Protein AF-A0AAP9KDU8-F1 (afdb_monomer_lite)

Structure (mmCIF, N/CA/C/O backbone):
data_AF-A0AAP9KDU8-F1
#
_entry.id   AF-A0AAP9KDU8-F1
#
loop_
_atom_site.group_PDB
_atom_site.id
_atom_site.type_symbol
_atom_site.label_atom_id
_atom_site.label_alt_id
_atom_site.label_comp_id
_atom_site.label_asym_id
_atom_site.label_entity_id
_atom_site.label_seq_id
_atom_site.pdbx_PDB_ins_code
_atom_site.Cartn_x
_atom_site.Cartn_y
_atom_site.Cartn_z
_atom_site.occupancy
_atom_site.B_iso_or_equiv
_atom_site.auth_seq_id
_atom_site.auth_comp_id
_atom_site.auth_asym_id
_atom_site.auth_at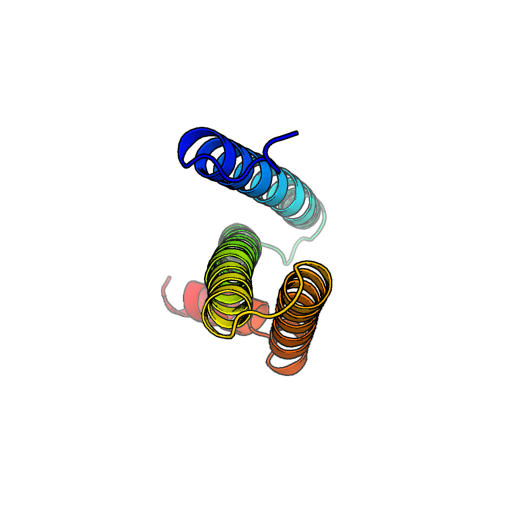om_id
_atom_site.pdbx_PDB_model_num
ATOM 1 N N . MET A 1 1 ? 21.045 12.229 -16.021 1.00 44.44 1 MET A N 1
ATOM 2 C CA . MET A 1 1 ? 20.061 12.162 -14.921 1.00 44.44 1 MET A CA 1
ATOM 3 C C . MET A 1 1 ? 20.034 10.734 -14.396 1.00 44.44 1 MET A C 1
ATOM 5 O O . MET A 1 1 ? 19.556 9.852 -15.092 1.00 44.44 1 MET A O 1
ATOM 9 N N . GLN A 1 2 ? 20.630 10.481 -13.229 1.00 56.84 2 GLN A N 1
ATOM 10 C CA . GLN A 1 2 ? 20.466 9.212 -12.515 1.00 56.84 2 GLN A CA 1
ATOM 11 C C . GLN A 1 2 ? 19.042 9.234 -11.951 1.00 56.84 2 GLN A C 1
ATOM 13 O O . GLN A 1 2 ? 18.694 10.197 -11.277 1.00 56.84 2 GLN A O 1
ATOM 18 N N . ALA A 1 3 ? 18.203 8.257 -12.291 1.00 60.09 3 ALA A N 1
ATOM 19 C CA . ALA A 1 3 ? 16.749 8.284 -12.094 1.00 60.09 3 ALA A CA 1
ATOM 20 C C . ALA A 1 3 ? 16.276 8.192 -10.617 1.00 60.09 3 ALA A C 1
ATOM 22 O O . ALA A 1 3 ? 15.308 7.512 -10.313 1.00 60.09 3 ALA A O 1
ATOM 23 N N . GLY A 1 4 ? 16.962 8.856 -9.678 1.00 59.78 4 GLY A N 1
ATOM 24 C CA . GLY A 1 4 ? 16.558 8.928 -8.270 1.00 59.78 4 GLY A CA 1
ATOM 25 C C . GLY A 1 4 ? 16.600 7.583 -7.537 1.00 59.78 4 GLY A C 1
ATOM 26 O O . GLY A 1 4 ? 15.906 7.407 -6.543 1.00 59.78 4 GLY A O 1
ATOM 27 N N . PHE A 1 5 ? 17.392 6.626 -8.033 1.00 66.12 5 PHE A N 1
ATOM 28 C CA . PHE A 1 5 ? 17.485 5.267 -7.487 1.00 66.12 5 PHE A CA 1
ATOM 29 C C . PHE A 1 5 ? 18.699 5.039 -6.577 1.00 66.12 5 PHE A C 1
ATOM 31 O O . PHE A 1 5 ? 19.016 3.893 -6.252 1.00 66.12 5 PHE A O 1
ATOM 38 N N . SER A 1 6 ? 19.401 6.095 -6.148 1.00 80.50 6 SER A N 1
ATOM 39 C CA . SER A 1 6 ? 20.451 5.912 -5.139 1.00 80.50 6 SER A CA 1
ATOM 40 C C . SER A 1 6 ? 19.819 5.413 -3.829 1.00 80.50 6 SER A C 1
ATOM 42 O O . SER A 1 6 ? 18.706 5.832 -3.502 1.00 80.50 6 SER A O 1
ATOM 44 N N . PRO A 1 7 ? 20.495 4.561 -3.037 1.00 80.81 7 PRO A N 1
ATOM 45 C CA . PRO A 1 7 ? 19.943 4.081 -1.767 1.00 80.81 7 PRO A CA 1
ATOM 46 C C . PRO A 1 7 ? 19.464 5.218 -0.847 1.00 80.81 7 PRO A C 1
ATOM 48 O O . PRO A 1 7 ? 18.420 5.115 -0.211 1.00 80.81 7 PRO A O 1
ATOM 51 N N . GLN A 1 8 ? 20.187 6.34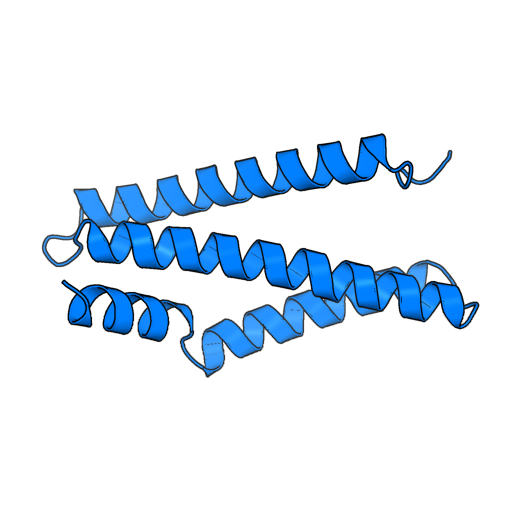2 -0.847 1.00 83.88 8 GLN A N 1
ATOM 52 C CA . GLN A 1 8 ? 19.843 7.540 -0.080 1.00 83.88 8 GLN A CA 1
ATOM 53 C C . GLN A 1 8 ? 18.555 8.213 -0.574 1.00 83.88 8 GLN A C 1
ATOM 55 O O . GLN A 1 8 ? 17.686 8.527 0.237 1.00 83.88 8 GLN A O 1
ATOM 60 N N . SER A 1 9 ? 18.403 8.412 -1.889 1.00 83.44 9 SER A N 1
ATOM 61 C CA . SER A 1 9 ? 17.198 9.039 -2.458 1.00 83.44 9 SER A CA 1
ATOM 62 C C . SER A 1 9 ? 15.964 8.156 -2.292 1.00 83.44 9 SER A C 1
ATOM 64 O O . SER A 1 9 ? 14.902 8.654 -1.933 1.00 83.44 9 SER A O 1
ATOM 66 N N . ARG A 1 10 ? 16.110 6.836 -2.432 1.00 82.25 10 ARG A N 1
ATOM 67 C CA . ARG A 1 10 ? 15.024 5.873 -2.199 1.00 82.25 10 ARG A CA 1
ATOM 68 C C . ARG A 1 10 ? 14.550 5.879 -0.749 1.00 82.25 10 ARG A C 1
ATOM 70 O O . ARG A 1 10 ? 13.351 5.974 -0.505 1.00 82.25 10 ARG A O 1
ATOM 77 N N . ALA A 1 11 ? 15.476 5.859 0.210 1.00 84.69 11 ALA A N 1
ATOM 78 C CA . ALA A 1 11 ? 15.136 5.937 1.629 1.00 84.69 11 ALA A CA 1
ATOM 79 C C . ALA A 1 11 ? 14.484 7.281 2.001 1.00 84.69 11 ALA A C 1
ATOM 81 O O . ALA A 1 11 ? 13.524 7.303 2.770 1.00 84.69 11 ALA A O 1
ATOM 82 N N . ALA A 1 12 ? 14.977 8.397 1.454 1.00 87.12 12 ALA A N 1
ATOM 83 C CA . ALA A 1 12 ? 14.382 9.715 1.671 1.00 87.12 12 ALA A CA 1
ATOM 84 C C . ALA A 1 12 ? 12.960 9.803 1.091 1.00 87.12 12 ALA A C 1
ATOM 86 O O . ALA A 1 12 ? 12.046 10.246 1.785 1.00 87.12 12 ALA A O 1
ATOM 87 N N . ASN A 1 13 ? 12.758 9.311 -0.135 1.00 86.75 13 ASN A N 1
ATOM 88 C CA . ASN A 1 13 ? 11.453 9.295 -0.796 1.00 86.75 13 ASN A CA 1
ATOM 89 C C . ASN A 1 13 ? 10.455 8.385 -0.069 1.00 86.75 13 ASN A C 1
ATOM 91 O O . ASN A 1 13 ? 9.316 8.791 0.138 1.00 86.75 13 ASN A O 1
ATOM 95 N N . PHE A 1 14 ? 10.881 7.198 0.381 1.00 87.81 14 PHE A N 1
ATOM 96 C CA . PHE A 1 14 ? 10.041 6.298 1.177 1.00 87.81 14 PHE A CA 1
ATOM 97 C C . PHE A 1 14 ? 9.593 6.955 2.488 1.00 87.81 14 PHE A C 1
ATOM 99 O O . PHE A 1 14 ? 8.407 6.948 2.809 1.00 87.81 14 PHE A O 1
ATOM 106 N N . LYS A 1 15 ? 10.520 7.588 3.221 1.00 88.69 15 LYS A N 1
ATOM 107 C CA . LYS A 1 15 ? 10.193 8.317 4.457 1.00 88.69 15 LYS A CA 1
ATOM 108 C C . LYS A 1 15 ? 9.238 9.481 4.201 1.00 88.69 15 LYS A C 1
ATOM 110 O O . LYS A 1 15 ? 8.280 9.645 4.948 1.00 88.69 15 LYS A O 1
ATOM 115 N N . GLY A 1 16 ? 9.486 10.269 3.154 1.00 90.38 16 GLY A N 1
ATOM 116 C CA . GLY A 1 16 ? 8.627 11.393 2.780 1.00 90.38 16 GLY A CA 1
ATOM 117 C C . GLY A 1 16 ? 7.214 10.947 2.404 1.00 90.38 16 GLY A C 1
ATOM 118 O O . GLY A 1 16 ? 6.241 11.502 2.908 1.00 90.38 16 GLY A O 1
ATOM 119 N N . ALA A 1 17 ? 7.094 9.905 1.580 1.00 89.81 17 ALA A N 1
ATOM 120 C CA . ALA A 1 17 ? 5.805 9.341 1.184 1.00 89.81 17 ALA A CA 1
ATOM 121 C C . ALA A 1 17 ? 5.063 8.694 2.365 1.00 89.81 17 ALA A C 1
ATOM 123 O O . ALA A 1 17 ? 3.852 8.865 2.498 1.00 89.81 17 ALA A O 1
ATOM 124 N N . GLY A 1 18 ? 5.786 8.016 3.261 1.00 92.00 18 GLY A N 1
ATOM 125 C CA . GLY A 1 18 ? 5.217 7.462 4.487 1.00 92.00 18 GLY A CA 1
ATOM 126 C C . GLY A 1 18 ? 4.679 8.551 5.414 1.00 92.00 18 GLY A C 1
ATOM 127 O O . GLY A 1 18 ? 3.541 8.462 5.863 1.00 92.00 18 GLY A O 1
ATOM 128 N N . ALA A 1 19 ? 5.446 9.623 5.633 1.00 93.69 19 ALA A N 1
ATOM 129 C CA . ALA A 1 19 ? 4.999 10.767 6.428 1.00 93.69 19 ALA A CA 1
ATOM 130 C C . ALA A 1 19 ? 3.768 11.450 5.814 1.00 93.69 19 ALA A C 1
ATOM 132 O O . ALA A 1 19 ? 2.829 11.775 6.535 1.00 93.69 19 ALA A O 1
ATOM 133 N N . LEU A 1 20 ? 3.738 11.628 4.488 1.00 93.88 20 LEU A N 1
ATOM 134 C CA . LEU A 1 20 ? 2.573 12.183 3.798 1.00 93.88 20 LEU A CA 1
ATOM 135 C C . LEU A 1 20 ? 1.341 11.285 3.961 1.00 93.88 20 LEU A C 1
ATOM 137 O O . LEU A 1 20 ? 0.268 11.785 4.285 1.00 93.88 20 LEU A O 1
ATOM 141 N N . THR A 1 21 ? 1.502 9.973 3.780 1.00 93.62 21 THR A N 1
ATOM 142 C CA . THR A 1 21 ? 0.408 9.005 3.945 1.00 93.62 21 THR A CA 1
ATOM 143 C C . THR A 1 21 ? -0.134 9.037 5.369 1.00 93.62 21 THR A C 1
ATOM 145 O O . THR A 1 21 ? -1.346 9.119 5.554 1.00 93.62 21 THR A O 1
ATOM 148 N N . PHE A 1 22 ? 0.754 9.058 6.368 1.00 94.38 22 PHE A N 1
ATOM 149 C CA . PHE A 1 22 ? 0.367 9.195 7.768 1.00 94.38 22 PHE A CA 1
ATOM 150 C C . PHE A 1 22 ? -0.439 10.471 7.999 1.00 94.38 22 PHE A C 1
ATOM 152 O O . PHE A 1 22 ? -1.532 10.407 8.546 1.00 94.38 22 PHE A O 1
ATOM 159 N N . VAL A 1 23 ? 0.075 11.627 7.567 1.00 94.25 23 VAL A N 1
ATOM 160 C CA . VAL A 1 23 ? -0.579 12.924 7.792 1.00 94.25 23 VAL A CA 1
ATOM 161 C C . VAL A 1 23 ? -1.952 12.971 7.129 1.00 94.25 23 VAL A C 1
ATOM 163 O O . VAL A 1 23 ? -2.912 13.414 7.758 1.00 94.25 23 VAL A O 1
ATOM 166 N N . VAL A 1 24 ? -2.067 12.508 5.883 1.00 94.19 24 VAL A N 1
ATOM 167 C CA . VAL A 1 24 ? -3.348 12.486 5.165 1.00 94.19 24 VAL A CA 1
ATOM 168 C C . VAL A 1 24 ? -4.335 11.551 5.860 1.00 94.19 24 VAL A C 1
ATOM 170 O O . VAL A 1 24 ? -5.443 11.981 6.175 1.00 94.19 24 VAL A O 1
ATOM 173 N N . SER A 1 25 ? -3.928 10.317 6.163 1.00 93.50 25 SER A N 1
ATOM 174 C CA . SER A 1 25 ? -4.798 9.339 6.824 1.00 93.50 25 SER A CA 1
ATOM 175 C C . SER A 1 25 ? -5.228 9.815 8.216 1.00 93.50 25 SER A C 1
ATOM 177 O O . SER A 1 25 ? -6.419 9.864 8.519 1.00 93.50 25 SER A O 1
ATOM 179 N N . ALA A 1 26 ? -4.285 10.305 9.026 1.00 92.69 26 ALA A N 1
ATOM 180 C CA . ALA A 1 26 ? -4.562 10.877 10.339 1.00 92.69 26 ALA A CA 1
ATOM 181 C C . ALA A 1 26 ? -5.518 12.073 10.261 1.00 92.69 26 ALA A C 1
ATOM 183 O O . ALA A 1 26 ? -6.378 12.213 11.125 1.00 92.69 26 ALA A O 1
ATOM 184 N N . SER A 1 27 ? -5.408 12.928 9.240 1.00 93.31 27 SER A N 1
ATOM 185 C CA . SER A 1 27 ? -6.311 14.078 9.073 1.00 93.31 27 SER A CA 1
ATOM 186 C C . SER A 1 27 ? -7.749 13.633 8.790 1.00 93.31 27 SER A C 1
ATOM 188 O O . SER A 1 27 ? -8.692 14.181 9.366 1.00 93.31 27 SER A O 1
ATOM 190 N N . ILE A 1 28 ? -7.920 12.613 7.945 1.00 90.88 28 ILE A N 1
ATOM 191 C CA . ILE A 1 28 ? -9.230 12.027 7.629 1.00 90.88 28 ILE A CA 1
ATOM 192 C C . ILE A 1 28 ? -9.815 11.350 8.874 1.00 90.88 28 ILE A C 1
ATOM 194 O O . ILE A 1 28 ? -10.916 11.693 9.297 1.00 90.88 28 ILE A O 1
ATOM 198 N N . ALA A 1 29 ? -9.056 10.462 9.516 1.00 91.25 29 ALA A N 1
ATOM 199 C CA . ALA A 1 29 ? -9.517 9.731 10.694 1.00 91.25 29 ALA A CA 1
ATOM 200 C C . ALA A 1 29 ? -9.811 10.659 11.885 1.00 91.25 29 ALA A C 1
ATOM 202 O O . ALA A 1 29 ? -10.740 10.418 12.646 1.00 91.25 29 ALA A O 1
ATOM 203 N N . THR A 1 30 ? -9.055 11.751 12.051 1.00 90.50 30 THR A N 1
ATOM 204 C CA . THR A 1 30 ? -9.317 12.744 13.111 1.00 90.50 30 THR A CA 1
ATOM 205 C C . THR A 1 30 ? -10.597 13.529 12.844 1.00 90.50 30 THR A C 1
ATOM 207 O O . THR A 1 30 ? -11.317 13.857 13.780 1.00 90.50 30 THR A O 1
ATOM 210 N N . THR A 1 31 ? -10.896 13.819 11.575 1.00 91.50 31 THR A N 1
ATOM 211 C CA . THR A 1 31 ? -12.175 14.435 11.193 1.00 91.50 31 THR A CA 1
ATOM 212 C C . THR A 1 31 ? -13.325 13.526 11.619 1.00 91.50 31 THR A C 1
ATOM 214 O O . THR A 1 31 ? -14.235 13.969 12.313 1.00 91.50 31 THR A O 1
ATOM 217 N N . ASP A 1 32 ? -13.237 12.239 11.295 1.00 90.06 32 ASP A N 1
ATOM 218 C CA . ASP A 1 32 ? -14.249 11.261 11.690 1.00 90.06 32 ASP A CA 1
ATOM 219 C C . ASP A 1 32 ? -14.365 11.128 13.214 1.00 90.06 32 ASP A C 1
ATOM 221 O O . ASP A 1 32 ? -15.469 11.205 13.738 1.00 90.06 32 ASP A O 1
ATOM 225 N N . LEU A 1 33 ? -13.243 11.064 13.933 1.00 88.50 33 LEU A N 1
ATOM 226 C CA . LEU A 1 33 ? -13.208 11.002 15.399 1.00 88.50 33 LEU A CA 1
ATOM 227 C C . LEU A 1 33 ? -13.855 12.212 16.093 1.00 88.50 33 LEU A C 1
ATOM 229 O O . LEU A 1 33 ? -14.380 12.078 17.193 1.00 88.50 33 LEU A O 1
ATOM 233 N N . ILE A 1 34 ? -13.782 13.402 15.492 1.00 88.81 34 ILE A N 1
ATOM 234 C CA . ILE A 1 34 ? -14.355 14.628 16.071 1.00 88.81 34 ILE A CA 1
ATOM 235 C C . ILE A 1 34 ? -15.847 14.753 15.752 1.00 88.81 34 ILE A C 1
ATOM 237 O O . ILE A 1 34 ? -16.599 15.297 16.561 1.00 88.81 34 ILE A O 1
ATOM 241 N N . PHE A 1 35 ? -16.266 14.320 14.562 1.00 91.25 35 PHE A N 1
ATOM 242 C CA . PHE A 1 35 ? -17.604 14.612 14.041 1.00 91.25 35 PHE A CA 1
ATOM 243 C C . PHE A 1 35 ? -18.578 13.433 14.088 1.00 91.25 35 PHE A C 1
ATOM 245 O O . PHE A 1 35 ? -19.773 13.652 13.881 1.00 91.25 35 PHE A O 1
ATOM 252 N N . LYS A 1 36 ? -18.106 12.208 14.332 1.00 89.31 36 LYS A N 1
ATOM 253 C CA . LYS A 1 36 ? -18.942 11.008 14.398 1.00 89.31 36 LYS A CA 1
ATOM 254 C C . LYS A 1 36 ? -18.960 10.462 15.821 1.00 89.31 36 LYS A C 1
ATOM 256 O O . LYS A 1 36 ? -17.928 10.066 16.351 1.00 89.31 36 LYS A O 1
ATOM 261 N N . ASP A 1 37 ? -20.147 10.421 16.417 1.00 83.31 37 ASP A N 1
ATOM 262 C CA . ASP A 1 37 ? -20.340 9.947 17.794 1.00 83.31 37 ASP A CA 1
ATOM 263 C C . ASP A 1 37 ? -20.030 8.447 17.963 1.00 83.31 37 ASP A C 1
ATOM 265 O O . ASP A 1 37 ? -19.712 7.998 19.063 1.00 83.31 37 ASP A O 1
ATOM 269 N N . ASP A 1 38 ? -20.118 7.673 16.880 1.00 86.62 38 ASP A N 1
ATOM 270 C CA . ASP A 1 38 ? -19.854 6.233 16.821 1.00 86.62 38 ASP A CA 1
ATOM 271 C C . ASP A 1 38 ? -18.409 5.886 16.431 1.00 86.62 38 ASP A C 1
ATOM 273 O O . ASP A 1 38 ? -18.084 4.710 16.305 1.00 86.62 38 ASP A O 1
ATOM 277 N N . TYR A 1 39 ? -17.540 6.885 16.252 1.00 88.12 39 TYR A N 1
ATOM 278 C CA . TYR A 1 39 ? -16.132 6.677 15.925 1.00 88.12 39 TYR A CA 1
ATOM 279 C C . TYR A 1 39 ? -15.260 6.890 17.162 1.00 88.12 39 TYR A C 1
ATOM 281 O O . TYR A 1 39 ? -15.343 7.910 17.854 1.00 88.12 39 TYR A O 1
ATOM 289 N N . HIS A 1 40 ? -14.393 5.930 17.459 1.00 89.94 40 HIS A N 1
ATOM 290 C CA . HIS A 1 40 ? -13.564 5.936 18.655 1.00 89.94 40 HIS A CA 1
ATOM 291 C C . HIS A 1 40 ? -12.070 5.929 18.323 1.00 89.94 40 HIS A C 1
ATOM 293 O O . HIS A 1 40 ? -11.628 5.817 17.180 1.00 89.94 40 HIS A O 1
ATOM 299 N N . LEU A 1 41 ? -11.239 6.070 19.360 1.00 89.06 41 LEU A N 1
ATOM 300 C CA . LEU A 1 41 ? -9.782 6.045 19.194 1.00 89.06 41 LEU A CA 1
ATOM 301 C C . LEU A 1 41 ? -9.288 4.723 18.590 1.00 89.06 41 LEU A C 1
ATOM 303 O O . LEU A 1 41 ? -8.289 4.722 17.874 1.00 89.06 41 LEU A O 1
ATOM 307 N N . VAL A 1 42 ? -9.978 3.611 18.853 1.00 89.50 42 VAL A N 1
ATOM 308 C CA . VAL A 1 42 ? -9.640 2.299 18.283 1.00 89.50 42 VAL A CA 1
ATOM 309 C C . VAL A 1 42 ? -9.847 2.299 16.769 1.00 89.50 42 VAL A C 1
ATOM 311 O O . VAL A 1 42 ? -8.951 1.863 16.044 1.00 89.50 42 VAL A O 1
ATOM 314 N N . ASP A 1 43 ? -10.942 2.887 16.281 1.00 91.06 43 ASP A N 1
ATOM 315 C CA . ASP A 1 43 ? -11.182 3.089 14.849 1.00 91.06 43 ASP A CA 1
ATOM 316 C C . ASP A 1 43 ? -10.113 3.968 14.217 1.00 91.06 43 ASP A C 1
ATOM 318 O O . ASP A 1 43 ? -9.625 3.668 13.125 1.00 91.06 43 ASP A O 1
ATOM 322 N N . TRP A 1 44 ? -9.708 5.033 14.914 1.00 93.00 44 TRP A N 1
ATOM 323 C CA . TRP A 1 44 ? -8.645 5.912 14.441 1.00 93.00 44 TRP A CA 1
ATOM 324 C C . TRP A 1 44 ? -7.345 5.128 14.237 1.00 93.00 44 TRP A C 1
ATOM 326 O O . TRP A 1 44 ? -6.767 5.150 13.149 1.00 93.00 44 TRP A O 1
ATOM 336 N N . PHE A 1 45 ? -6.903 4.381 15.256 1.00 90.50 45 PHE A N 1
ATOM 337 C CA . PHE A 1 45 ? -5.676 3.586 15.170 1.00 90.50 45 PHE A CA 1
ATOM 338 C C . PHE A 1 45 ? -5.783 2.477 14.124 1.00 90.50 45 PHE A C 1
ATOM 340 O O . PHE A 1 45 ? -4.812 2.230 13.405 1.00 90.50 45 PHE A O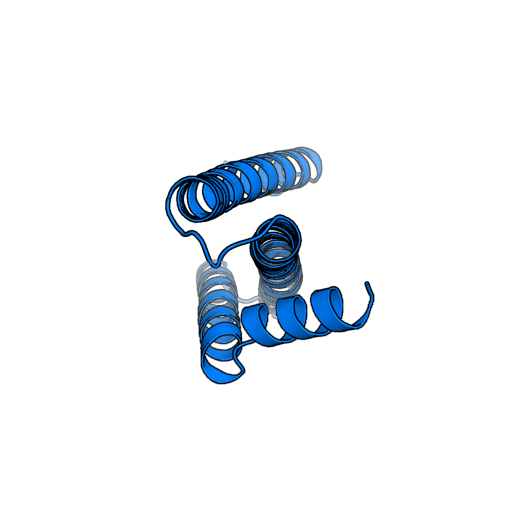 1
ATOM 347 N N . GLY A 1 46 ? -6.945 1.837 14.006 1.00 91.75 46 GLY A N 1
ATOM 348 C CA . GLY A 1 46 ? -7.181 0.792 13.019 1.00 91.75 46 GLY A CA 1
ATOM 349 C C . GLY A 1 46 ? -7.147 1.317 11.587 1.00 91.75 46 GLY A C 1
ATOM 350 O O . GLY A 1 46 ? -6.464 0.734 10.747 1.00 91.75 46 GLY A O 1
ATOM 351 N N . ASN A 1 47 ? -7.795 2.447 11.307 1.00 93.69 47 ASN A N 1
ATOM 352 C CA . ASN A 1 47 ? -7.824 3.031 9.966 1.00 93.69 47 ASN A CA 1
ATOM 353 C C . ASN A 1 47 ? -6.471 3.639 9.573 1.00 93.69 47 ASN A C 1
ATOM 355 O O . ASN A 1 47 ? -5.942 3.306 8.512 1.00 93.69 47 ASN A O 1
ATOM 359 N N . VAL A 1 48 ? -5.852 4.436 10.453 1.00 94.38 48 VAL A N 1
ATOM 360 C CA . VAL A 1 48 ? -4.524 5.022 10.192 1.00 94.38 48 VAL A CA 1
ATOM 361 C C . VAL A 1 48 ? -3.452 3.939 10.082 1.00 94.38 48 VAL A C 1
ATOM 363 O O . VAL A 1 48 ? -2.599 3.979 9.192 1.00 94.38 48 VAL A O 1
ATOM 366 N N . GLY A 1 49 ? -3.504 2.935 10.959 1.00 92.38 49 GLY A N 1
ATOM 367 C CA . GLY A 1 49 ? -2.609 1.784 10.912 1.00 92.38 49 GLY A CA 1
ATOM 368 C C . GLY A 1 49 ? -2.795 0.948 9.645 1.00 92.38 49 GLY A C 1
ATOM 369 O O . GLY A 1 49 ? -1.804 0.574 9.016 1.00 92.38 49 GLY A O 1
ATOM 370 N N . SER A 1 50 ? -4.042 0.701 9.236 1.00 95.19 50 SER A N 1
ATOM 371 C CA . SER A 1 50 ? -4.380 -0.016 8.001 1.00 95.19 50 SER A CA 1
ATOM 372 C C . SER A 1 50 ? -3.840 0.700 6.765 1.00 95.19 50 SER A C 1
ATOM 374 O O . SER A 1 50 ? -3.157 0.078 5.949 1.00 95.19 50 SER A O 1
ATOM 376 N N . ASP A 1 51 ? -4.048 2.013 6.654 1.00 94.88 51 ASP A N 1
ATOM 377 C CA . ASP A 1 51 ? -3.530 2.806 5.535 1.00 94.88 51 ASP A CA 1
ATOM 378 C C . ASP A 1 51 ? -2.002 2.796 5.492 1.00 94.88 51 ASP A C 1
ATOM 380 O O . ASP A 1 51 ? -1.393 2.681 4.422 1.00 94.88 51 ASP A O 1
ATOM 384 N N . MET A 1 52 ? -1.362 2.850 6.662 1.00 95.19 52 MET A N 1
ATOM 385 C CA . MET A 1 52 ? 0.091 2.785 6.735 1.00 95.19 52 MET A CA 1
ATOM 386 C C . MET A 1 52 ? 0.644 1.414 6.373 1.00 95.19 52 MET A C 1
ATOM 388 O O . MET A 1 52 ? 1.658 1.318 5.674 1.00 95.19 52 MET A O 1
ATOM 392 N N . PHE A 1 53 ? -0.044 0.353 6.780 1.00 94.69 53 PHE A N 1
ATOM 393 C CA . PHE A 1 53 ? 0.287 -1.005 6.381 1.00 94.69 53 PHE A CA 1
ATOM 394 C C . PHE A 1 53 ? 0.097 -1.215 4.872 1.00 94.69 53 PHE A C 1
ATOM 396 O O . PHE A 1 53 ? 0.995 -1.748 4.214 1.00 94.69 53 PHE A O 1
ATOM 403 N N . LYS A 1 54 ? -1.002 -0.710 4.300 1.00 95.69 54 LYS A N 1
ATOM 404 C CA . LYS A 1 54 ? -1.256 -0.728 2.854 1.00 95.69 54 LYS A CA 1
ATOM 405 C C . LYS A 1 54 ? -0.137 -0.035 2.080 1.00 95.69 54 LYS A C 1
ATOM 407 O O . LYS A 1 54 ? 0.392 -0.616 1.133 1.00 95.69 54 LYS A O 1
ATOM 412 N N . PHE A 1 55 ? 0.291 1.150 2.517 1.00 94.69 55 PHE A N 1
ATOM 413 C CA . PHE A 1 55 ? 1.410 1.874 1.906 1.00 94.69 55 PHE A CA 1
ATOM 414 C C . PHE A 1 55 ? 2.724 1.080 1.943 1.00 9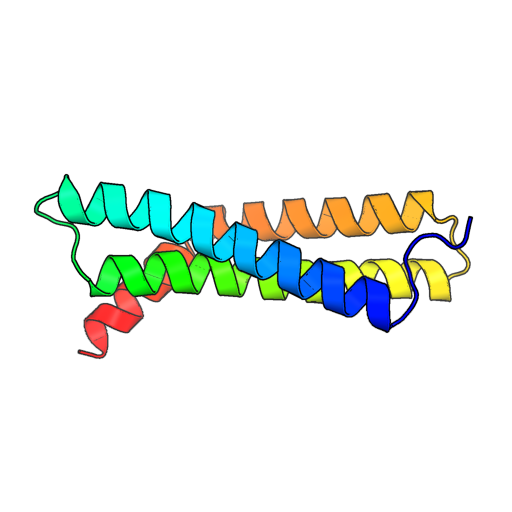4.69 55 PHE A C 1
ATOM 416 O O . PHE A 1 55 ? 3.440 1.006 0.936 1.00 94.69 55 PHE A O 1
ATOM 423 N N . MET A 1 56 ? 3.050 0.467 3.086 1.00 94.19 56 MET A N 1
ATOM 424 C CA . MET A 1 56 ? 4.253 -0.361 3.207 1.00 94.19 56 MET A CA 1
ATOM 425 C C . MET A 1 56 ? 4.204 -1.555 2.252 1.00 94.19 56 MET A C 1
ATOM 427 O O . MET A 1 56 ? 5.190 -1.826 1.564 1.00 94.19 56 MET A O 1
ATOM 431 N N . LEU A 1 57 ? 3.054 -2.229 2.162 1.00 95.25 57 LEU A N 1
ATOM 432 C CA . LEU A 1 57 ? 2.859 -3.354 1.252 1.00 95.25 57 LEU A CA 1
ATOM 433 C C . LEU A 1 57 ? 2.978 -2.920 -0.214 1.00 95.25 57 LEU A C 1
ATOM 435 O O . LEU A 1 57 ? 3.719 -3.538 -0.975 1.00 95.25 57 LEU A O 1
ATOM 439 N N . GLN A 1 58 ? 2.308 -1.835 -0.606 1.00 94.50 58 GLN A N 1
ATOM 440 C CA . GLN A 1 58 ? 2.384 -1.279 -1.962 1.00 94.50 58 GLN A CA 1
ATOM 441 C C . GLN A 1 58 ? 3.818 -0.913 -2.346 1.00 94.50 58 GLN A C 1
ATOM 443 O O . GLN A 1 58 ? 4.253 -1.214 -3.458 1.00 94.50 58 GLN A O 1
ATOM 448 N N . SER A 1 59 ? 4.575 -0.329 -1.416 1.00 91.94 59 SER A N 1
ATOM 449 C CA . SER A 1 59 ? 5.983 0.008 -1.630 1.00 91.94 59 SER A CA 1
ATOM 450 C C . SER A 1 59 ? 6.846 -1.244 -1.798 1.00 91.94 59 SER A C 1
ATOM 452 O O . SER A 1 59 ? 7.614 -1.330 -2.753 1.00 91.94 59 SER A O 1
ATOM 454 N N . ALA A 1 60 ? 6.696 -2.237 -0.917 1.00 92.69 60 ALA A N 1
ATOM 455 C CA . ALA A 1 60 ? 7.487 -3.465 -0.957 1.00 92.69 60 ALA A CA 1
ATOM 456 C C . ALA A 1 60 ? 7.204 -4.306 -2.212 1.00 92.69 60 ALA A C 1
ATOM 458 O O . ALA A 1 60 ? 8.132 -4.726 -2.906 1.00 92.69 60 ALA A O 1
ATOM 459 N N . VAL A 1 61 ? 5.926 -4.528 -2.537 1.00 94.88 61 VAL A N 1
ATOM 460 C CA . VAL A 1 61 ? 5.533 -5.327 -3.708 1.00 94.88 61 VAL A CA 1
ATOM 461 C C . VAL A 1 61 ? 5.811 -4.558 -5.002 1.00 94.88 61 VAL A C 1
ATOM 463 O O . VAL A 1 61 ? 6.281 -5.150 -5.972 1.00 94.88 61 VAL A O 1
ATOM 466 N N . GLY A 1 62 ? 5.591 -3.239 -5.022 1.00 93.38 62 GLY A N 1
ATOM 467 C CA . GLY A 1 62 ? 5.922 -2.395 -6.170 1.00 93.38 62 GLY A CA 1
ATOM 468 C C . GLY A 1 62 ? 7.420 -2.423 -6.474 1.00 93.38 62 GLY A C 1
ATOM 469 O O . GLY A 1 62 ? 7.825 -2.641 -7.614 1.00 93.38 62 GLY A O 1
ATOM 470 N N . GLU A 1 63 ? 8.258 -2.292 -5.449 1.00 91.00 63 GLU A N 1
ATOM 471 C CA . GLU A 1 63 ? 9.708 -2.403 -5.588 1.00 91.00 63 GLU A CA 1
ATOM 472 C C . GLU A 1 63 ? 10.146 -3.790 -6.082 1.00 91.00 63 GLU A C 1
ATOM 474 O O . GLU A 1 63 ? 10.968 -3.885 -6.996 1.00 91.00 63 GLU A O 1
ATOM 479 N N . ALA A 1 64 ? 9.564 -4.863 -5.540 1.00 93.62 64 ALA A N 1
ATOM 480 C CA . ALA A 1 64 ? 9.828 -6.220 -6.011 1.00 93.62 64 ALA A CA 1
ATOM 481 C C . ALA A 1 64 ? 9.441 -6.401 -7.490 1.00 93.62 64 ALA A C 1
ATOM 483 O O . ALA A 1 64 ? 10.210 -6.980 -8.259 1.00 93.62 64 ALA A O 1
ATOM 484 N N . ALA A 1 65 ? 8.295 -5.858 -7.914 1.00 93.44 65 ALA A N 1
ATOM 485 C CA . ALA A 1 65 ? 7.851 -5.889 -9.307 1.00 93.44 65 ALA A CA 1
ATOM 486 C C . ALA A 1 65 ? 8.808 -5.117 -10.234 1.00 93.44 65 ALA A C 1
ATOM 488 O O . ALA A 1 65 ? 9.160 -5.601 -11.313 1.00 93.44 65 ALA A O 1
ATOM 489 N N . LEU A 1 66 ? 9.288 -3.950 -9.792 1.00 91.12 66 LEU A N 1
ATOM 490 C CA . LEU A 1 66 ? 10.279 -3.164 -10.526 1.00 91.12 66 LEU A CA 1
ATOM 491 C C . LEU A 1 66 ? 11.604 -3.926 -10.678 1.00 91.12 66 LEU A C 1
ATOM 493 O O . LEU A 1 66 ? 12.174 -3.960 -11.772 1.00 91.12 66 LEU A O 1
ATOM 497 N N . PHE A 1 67 ? 12.083 -4.566 -9.609 1.00 90.44 67 PHE A N 1
ATOM 498 C CA . PHE A 1 67 ? 13.302 -5.373 -9.660 1.00 90.44 67 PHE A CA 1
ATOM 499 C C . PHE A 1 67 ? 13.154 -6.624 -10.518 1.00 90.44 67 PHE A C 1
ATOM 501 O O . PHE A 1 67 ? 14.089 -6.959 -11.242 1.00 90.44 67 PHE A O 1
ATOM 508 N N . ALA A 1 68 ? 11.996 -7.283 -10.494 1.00 92.31 68 ALA A N 1
ATOM 509 C CA . ALA A 1 68 ? 11.720 -8.413 -11.374 1.00 92.31 68 ALA A CA 1
ATOM 510 C C . ALA A 1 68 ? 11.779 -7.993 -12.852 1.00 92.31 68 ALA A C 1
ATOM 512 O O . ALA A 1 68 ? 12.442 -8.652 -13.653 1.00 92.31 68 ALA A O 1
ATOM 513 N N . ALA A 1 69 ? 11.168 -6.858 -13.210 1.00 92.44 69 ALA A N 1
ATOM 514 C CA . ALA A 1 69 ? 11.246 -6.320 -14.569 1.00 92.44 69 ALA A CA 1
ATOM 515 C C . ALA A 1 69 ? 12.697 -6.004 -14.981 1.00 92.44 69 ALA A C 1
ATOM 517 O O . ALA A 1 69 ? 13.118 -6.361 -16.082 1.00 92.44 69 ALA A O 1
ATOM 518 N N . ALA A 1 70 ? 13.478 -5.397 -14.081 1.00 89.81 70 ALA A N 1
ATOM 519 C CA . ALA A 1 70 ? 14.890 -5.104 -14.323 1.00 89.81 70 ALA A CA 1
ATOM 520 C C . ALA A 1 70 ? 15.738 -6.379 -14.488 1.00 89.81 70 ALA A C 1
ATOM 522 O O . ALA A 1 70 ? 16.562 -6.454 -15.398 1.00 89.81 70 ALA A O 1
ATOM 523 N N . PHE A 1 71 ? 15.514 -7.395 -13.648 1.00 92.25 71 PHE A N 1
ATOM 524 C CA . PHE A 1 71 ? 16.201 -8.688 -13.720 1.00 92.25 71 PHE A CA 1
ATOM 525 C C . PHE A 1 71 ? 15.942 -9.407 -15.051 1.00 92.25 71 PHE A C 1
ATOM 527 O O . PHE A 1 71 ? 16.850 -10.000 -15.625 1.00 92.25 71 PHE A O 1
ATOM 534 N N . LEU A 1 72 ? 14.722 -9.293 -15.582 1.00 93.81 72 LEU A N 1
ATOM 535 C CA . LEU A 1 72 ? 14.326 -9.841 -16.883 1.00 93.81 72 LEU A CA 1
ATOM 536 C C . LEU A 1 72 ? 14.770 -8.976 -18.080 1.00 93.81 72 LEU A C 1
ATOM 538 O O . LEU A 1 72 ? 14.329 -9.214 -19.207 1.00 93.81 72 LEU A O 1
ATOM 542 N N . GLY A 1 73 ? 15.599 -7.951 -17.849 1.00 90.94 73 GLY A N 1
ATOM 543 C CA . GLY A 1 73 ? 16.114 -7.057 -18.889 1.00 90.94 73 GLY A CA 1
ATOM 544 C C . GLY A 1 73 ? 15.039 -6.211 -19.575 1.00 90.94 73 GLY A C 1
ATOM 545 O O . GLY A 1 73 ? 15.249 -5.754 -20.699 1.00 90.94 73 GLY A O 1
ATOM 546 N N . GLN A 1 74 ? 13.876 -6.027 -18.943 1.00 92.94 74 GLN A N 1
ATOM 547 C CA . GLN A 1 74 ? 12.770 -5.286 -19.541 1.00 92.94 74 GLN A CA 1
ATOM 548 C C . GLN A 1 74 ? 13.016 -3.769 -19.503 1.00 92.94 74 GLN A C 1
ATOM 550 O O . GLN A 1 74 ? 13.680 -3.262 -18.593 1.00 92.94 74 GLN A O 1
ATOM 555 N N . PRO A 1 75 ? 12.448 -3.005 -20.455 1.00 91.56 75 PRO A N 1
ATOM 556 C CA . PRO A 1 75 ? 12.500 -1.548 -20.424 1.00 91.56 75 PRO A CA 1
ATOM 557 C C . PRO A 1 75 ? 11.882 -0.965 -19.145 1.00 91.56 75 PRO A C 1
ATOM 559 O O . PRO A 1 75 ? 10.905 -1.492 -18.615 1.00 91.56 75 PRO A O 1
ATOM 562 N N . ILE A 1 76 ? 12.377 0.198 -18.708 1.00 87.88 76 ILE A N 1
ATOM 563 C CA . ILE A 1 76 ? 11.904 0.872 -17.483 1.00 87.88 76 ILE A CA 1
ATOM 564 C C . ILE A 1 76 ? 10.393 1.156 -17.483 1.00 87.88 76 ILE A C 1
ATOM 566 O O . ILE A 1 76 ? 9.761 1.116 -16.432 1.00 87.88 76 ILE A O 1
ATOM 570 N N . ILE A 1 77 ? 9.800 1.387 -18.659 1.00 92.75 77 ILE A N 1
ATOM 571 C CA . ILE A 1 77 ? 8.355 1.601 -18.818 1.00 92.75 77 ILE A CA 1
ATOM 572 C C . ILE A 1 77 ? 7.568 0.356 -18.392 1.00 92.75 77 ILE A C 1
ATOM 574 O O . ILE A 1 77 ? 6.552 0.485 -17.718 1.00 92.75 77 ILE A O 1
ATOM 578 N N . ILE A 1 78 ? 8.054 -0.845 -18.718 1.00 93.38 78 ILE A N 1
ATOM 579 C CA . ILE A 1 78 ? 7.423 -2.101 -18.290 1.00 93.38 78 ILE A CA 1
ATOM 580 C C . ILE A 1 78 ? 7.499 -2.240 -16.768 1.00 93.38 78 ILE A C 1
ATOM 582 O O . ILE A 1 78 ? 6.508 -2.597 -16.136 1.00 93.38 78 ILE A O 1
ATOM 586 N N . GLY A 1 79 ? 8.638 -1.881 -16.168 1.00 92.00 79 GLY A N 1
ATOM 587 C CA . GLY A 1 79 ? 8.781 -1.828 -14.712 1.00 92.00 79 GLY A CA 1
ATOM 588 C C . GLY A 1 79 ? 7.800 -0.854 -14.053 1.00 92.00 79 GLY A C 1
ATOM 589 O O . GLY A 1 79 ? 7.148 -1.210 -13.076 1.00 92.00 79 GLY A O 1
ATOM 590 N N . ALA A 1 80 ? 7.630 0.347 -14.613 1.00 92.19 80 ALA A N 1
ATOM 591 C CA . ALA A 1 80 ? 6.665 1.327 -14.114 1.00 92.19 80 ALA A CA 1
ATOM 592 C C . ALA A 1 80 ? 5.214 0.822 -14.220 1.00 92.19 80 ALA A C 1
ATOM 594 O O . ALA A 1 80 ? 4.460 0.936 -13.257 1.00 92.19 80 ALA A O 1
ATOM 595 N N . ILE A 1 81 ? 4.844 0.199 -15.346 1.00 95.56 81 ILE A N 1
ATOM 596 C CA . ILE A 1 81 ? 3.525 -0.428 -15.523 1.00 95.56 81 ILE A CA 1
ATOM 597 C C . ILE A 1 81 ? 3.300 -1.519 -14.472 1.00 95.56 81 ILE A C 1
ATOM 599 O O . ILE A 1 81 ? 2.225 -1.576 -13.880 1.00 95.56 81 ILE A O 1
ATOM 603 N N . ALA A 1 82 ? 4.307 -2.353 -14.199 1.00 93.88 82 ALA A N 1
ATOM 604 C CA . ALA A 1 82 ? 4.210 -3.404 -13.189 1.00 93.88 82 ALA A CA 1
ATOM 605 C C . ALA A 1 82 ? 4.003 -2.835 -11.773 1.00 93.88 82 ALA A C 1
ATOM 607 O O . ALA A 1 82 ? 3.167 -3.340 -11.026 1.00 93.88 82 ALA A O 1
ATOM 608 N N . VAL A 1 83 ? 4.701 -1.749 -11.415 1.00 94.19 83 VAL A N 1
ATOM 609 C CA . VAL A 1 83 ? 4.491 -1.035 -10.140 1.00 94.19 83 VAL A CA 1
ATOM 610 C C . VAL A 1 83 ? 3.058 -0.507 -10.041 1.00 94.19 83 VAL A C 1
ATOM 612 O O . VAL A 1 83 ? 2.390 -0.717 -9.028 1.00 94.19 83 VAL A O 1
ATOM 615 N N . THR A 1 84 ? 2.559 0.146 -11.094 1.00 94.94 84 THR A N 1
ATOM 616 C CA . THR A 1 84 ? 1.187 0.670 -11.126 1.00 94.94 84 THR A CA 1
ATOM 617 C C . THR A 1 84 ? 0.149 -0.448 -11.039 1.00 94.94 84 THR A C 1
ATOM 619 O O . THR A 1 84 ? -0.816 -0.322 -10.289 1.00 94.94 84 THR A O 1
ATOM 622 N N . ALA A 1 85 ? 0.352 -1.559 -11.749 1.00 95.31 85 ALA A N 1
ATOM 623 C CA . ALA A 1 85 ? -0.539 -2.714 -11.685 1.00 95.31 85 ALA A CA 1
ATOM 624 C C . ALA A 1 85 ? -0.606 -3.291 -10.264 1.00 95.31 85 ALA A C 1
ATOM 626 O O . ALA A 1 85 ? -1.697 -3.533 -9.754 1.00 95.31 85 ALA A O 1
ATOM 627 N N . THR A 1 86 ? 0.540 -3.432 -9.594 1.00 94.75 86 THR A N 1
ATOM 628 C CA . THR A 1 86 ? 0.605 -3.846 -8.186 1.00 94.75 86 THR A CA 1
ATOM 629 C C . THR A 1 86 ? -0.198 -2.916 -7.278 1.00 94.75 86 THR A C 1
ATOM 631 O O . THR A 1 86 ? -0.966 -3.395 -6.447 1.00 94.75 86 THR A O 1
ATOM 634 N N . TYR A 1 87 ? -0.057 -1.597 -7.443 1.00 94.75 87 TYR A N 1
ATOM 635 C CA . TYR A 1 87 ? -0.825 -0.623 -6.665 1.00 94.75 87 TYR A CA 1
ATOM 636 C C . TYR A 1 87 ? -2.337 -0.830 -6.838 1.00 94.75 87 TYR A C 1
ATOM 638 O O . TYR A 1 87 ? -3.052 -0.984 -5.848 1.00 94.75 87 TYR A O 1
ATOM 646 N N . VAL A 1 88 ? -2.808 -0.915 -8.087 1.00 96.69 88 VAL A N 1
ATOM 647 C CA . VAL A 1 88 ? -4.232 -1.110 -8.405 1.00 96.69 88 VAL A CA 1
ATOM 648 C C . VAL A 1 88 ? -4.763 -2.425 -7.834 1.00 96.69 88 VAL A C 1
ATOM 650 O O . VAL A 1 88 ? -5.852 -2.447 -7.266 1.00 96.69 88 VAL A O 1
ATOM 653 N N . LEU A 1 89 ? -3.997 -3.513 -7.945 1.00 96.31 89 LEU A N 1
ATOM 654 C CA . LEU A 1 89 ? -4.387 -4.818 -7.408 1.00 96.31 89 LEU A CA 1
ATOM 655 C C . LEU A 1 89 ? -4.508 -4.802 -5.882 1.00 96.31 89 LEU A C 1
ATOM 657 O O . LEU A 1 89 ? -5.447 -5.387 -5.344 1.00 96.31 89 LEU A O 1
ATOM 661 N N . ILE A 1 90 ? -3.587 -4.127 -5.188 1.00 96.00 90 ILE A N 1
ATOM 662 C CA . ILE A 1 90 ? -3.640 -4.012 -3.727 1.00 96.00 90 ILE A CA 1
ATOM 663 C C . ILE A 1 90 ? -4.824 -3.145 -3.296 1.00 96.00 90 ILE A C 1
ATOM 665 O O . ILE A 1 90 ? -5.522 -3.535 -2.367 1.00 96.00 90 ILE A O 1
ATOM 669 N N . GLU A 1 91 ? -5.084 -2.013 -3.958 1.00 94.75 91 GLU A N 1
ATOM 670 C CA . GLU A 1 91 ? -6.264 -1.182 -3.658 1.00 94.75 91 GLU A CA 1
ATOM 671 C C . GLU A 1 91 ? -7.567 -1.957 -3.872 1.00 94.75 91 GLU A C 1
ATOM 673 O O . GLU A 1 91 ? -8.444 -1.947 -3.006 1.00 94.75 91 GLU A O 1
ATOM 678 N N . TRP A 1 92 ? -7.672 -2.686 -4.987 1.00 96.69 92 TRP A N 1
ATOM 679 C CA . TRP A 1 92 ? -8.821 -3.545 -5.252 1.00 96.69 92 TRP A CA 1
ATOM 680 C C . TRP A 1 92 ? -8.997 -4.600 -4.156 1.00 96.69 92 TRP A C 1
ATOM 682 O O . TRP A 1 92 ? -10.087 -4.724 -3.605 1.00 96.69 92 TRP A O 1
ATOM 692 N N . ALA A 1 93 ? -7.927 -5.308 -3.783 1.00 95.69 93 ALA A N 1
ATOM 693 C CA . ALA A 1 93 ? -7.983 -6.306 -2.720 1.00 95.69 93 ALA A CA 1
ATOM 694 C C . ALA A 1 93 ? -8.367 -5.683 -1.365 1.00 95.69 93 ALA A C 1
ATOM 696 O O . ALA A 1 93 ? -9.150 -6.266 -0.618 1.00 95.69 93 ALA A O 1
ATOM 697 N N . TRP A 1 94 ? -7.866 -4.486 -1.048 1.00 96.19 94 TRP A N 1
ATOM 698 C CA . TRP A 1 94 ? -8.208 -3.795 0.198 1.00 96.19 94 TRP A CA 1
ATOM 699 C C . TRP A 1 94 ? -9.695 -3.469 0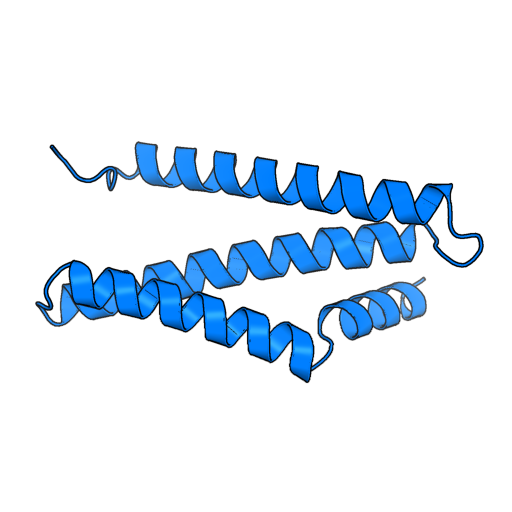.296 1.00 96.19 94 TRP A C 1
ATOM 701 O O . TRP A 1 94 ? -10.284 -3.621 1.370 1.00 96.19 94 TRP A O 1
ATOM 711 N N . GLY A 1 95 ? -10.287 -3.042 -0.822 1.00 93.88 95 GLY A N 1
ATOM 712 C CA . GLY A 1 95 ? -11.715 -2.765 -0.931 1.00 93.88 95 GLY A CA 1
ATOM 713 C C . GLY A 1 95 ? -12.563 -4.035 -0.904 1.00 93.88 95 GLY A C 1
ATOM 714 O O . GLY A 1 95 ? -13.472 -4.137 -0.082 1.00 93.88 95 GLY A O 1
ATOM 715 N N . GLU A 1 96 ? -12.242 -5.012 -1.755 1.00 95.69 96 GLU A N 1
ATOM 716 C CA . GLU A 1 96 ? -13.010 -6.256 -1.914 1.00 95.69 96 GLU A CA 1
ATOM 717 C C . GLU A 1 96 ? -13.059 -7.066 -0.613 1.00 95.69 96 GLU A C 1
ATOM 719 O O . GLU A 1 96 ? -14.124 -7.492 -0.170 1.00 95.69 96 GLU A O 1
ATOM 724 N N . TYR A 1 97 ? -11.909 -7.223 0.048 1.00 94.06 97 TYR A N 1
ATOM 725 C CA . TYR A 1 97 ? -11.806 -7.988 1.291 1.00 94.06 97 TYR A CA 1
ATOM 726 C C . TYR A 1 97 ? -12.038 -7.141 2.546 1.00 94.06 97 TYR A C 1
ATOM 728 O O . TYR A 1 97 ? -11.895 -7.658 3.653 1.00 94.06 97 TYR A O 1
ATOM 736 N N . LYS A 1 98 ? -12.375 -5.851 2.396 1.00 93.31 98 LYS A N 1
ATOM 737 C CA . LYS A 1 98 ? -12.616 -4.911 3.506 1.00 93.31 98 LYS A CA 1
ATOM 738 C C . LYS A 1 98 ? -11.540 -4.996 4.594 1.00 93.31 98 LYS A C 1
ATOM 740 O O . LYS A 1 98 ? -11.831 -5.101 5.789 1.00 93.31 98 LYS A O 1
ATOM 745 N N . ILE A 1 99 ? -10.277 -4.969 4.172 1.00 92.06 99 ILE A N 1
ATOM 746 C CA . ILE A 1 99 ? -9.137 -5.259 5.054 1.00 92.06 99 ILE A CA 1
ATOM 747 C C . ILE A 1 99 ? -9.082 -4.269 6.224 1.00 92.06 99 ILE A C 1
ATOM 749 O O . ILE A 1 99 ? -8.895 -4.692 7.362 1.00 92.06 99 ILE A O 1
ATOM 753 N N . SER A 1 100 ? -9.331 -2.976 5.978 1.00 90.00 100 SER A N 1
ATOM 754 C CA . SER A 1 100 ? -9.380 -1.966 7.047 1.00 90.00 100 SER A CA 1
ATOM 755 C C . SER A 1 100 ? -10.425 -2.287 8.114 1.00 90.00 100 SER A C 1
ATOM 757 O O . SER A 1 100 ? -10.108 -2.231 9.297 1.00 90.00 100 SER A O 1
ATOM 759 N N . GLN A 1 101 ? -11.635 -2.688 7.712 1.00 92.06 101 GLN A N 1
ATOM 760 C CA . GLN A 1 101 ? -12.695 -3.050 8.655 1.00 92.06 101 GLN A CA 1
ATOM 761 C C . GLN A 1 101 ? -12.288 -4.269 9.487 1.00 92.06 101 GLN A C 1
ATOM 763 O O . GLN A 1 101 ? -12.409 -4.253 10.705 1.00 92.06 101 GLN A O 1
ATOM 768 N N . THR A 1 102 ? -11.721 -5.291 8.842 1.00 92.50 102 THR A N 1
ATOM 769 C CA . THR A 1 102 ? -11.238 -6.485 9.549 1.00 92.50 102 THR A CA 1
ATOM 770 C C . THR A 1 102 ? -10.155 -6.131 10.575 1.00 92.50 102 THR A C 1
ATOM 772 O O . THR A 1 102 ? -10.123 -6.705 11.660 1.00 92.50 102 THR A O 1
ATOM 775 N N . ILE A 1 103 ? -9.255 -5.195 10.256 1.00 90.50 103 ILE A N 1
ATOM 776 C CA . ILE A 1 103 ? -8.226 -4.724 11.196 1.00 90.50 103 ILE A CA 1
ATOM 777 C C . ILE A 1 103 ? -8.871 -4.022 12.395 1.00 90.50 103 ILE A C 1
ATOM 779 O O . ILE A 1 103 ? -8.502 -4.327 13.528 1.00 90.50 103 ILE A O 1
ATOM 783 N N . VAL A 1 104 ? -9.831 -3.124 12.158 1.00 91.69 104 VAL A N 1
ATOM 784 C CA . VAL A 1 104 ? -10.555 -2.410 13.222 1.00 91.69 104 VAL A CA 1
ATOM 785 C C . VAL A 1 104 ? -11.286 -3.398 14.135 1.00 91.69 104 VAL A C 1
ATOM 787 O O . VAL A 1 104 ? -11.016 -3.411 15.330 1.00 91.69 104 VAL A O 1
ATOM 790 N N . GLU A 1 105 ? -12.084 -4.317 13.583 1.00 91.19 105 GLU A N 1
ATOM 791 C CA . GLU A 1 105 ? -12.828 -5.328 14.357 1.00 91.19 105 GLU A CA 1
ATOM 792 C C . GLU A 1 105 ? -11.906 -6.193 15.234 1.00 91.19 105 GLU A C 1
ATOM 794 O O . GLU A 1 105 ? -12.233 -6.564 16.363 1.00 91.19 105 GLU A O 1
ATOM 799 N N . ARG A 1 106 ? -10.717 -6.533 14.721 1.00 91.75 106 ARG A N 1
ATOM 800 C CA . ARG A 1 106 ? -9.718 -7.304 15.474 1.00 91.75 106 ARG A CA 1
ATOM 801 C C . ARG A 1 106 ? -9.078 -6.498 16.596 1.00 91.75 106 ARG A C 1
ATOM 803 O O . ARG A 1 106 ? -8.728 -7.094 17.611 1.00 91.75 106 ARG A O 1
ATOM 810 N N . LEU A 1 107 ? -8.891 -5.194 16.405 1.00 89.06 107 LEU A N 1
ATOM 811 C CA . LEU A 1 107 ? -8.371 -4.301 17.438 1.00 89.06 107 LEU A CA 1
ATOM 812 C C . LEU A 1 107 ? -9.409 -4.066 18.532 1.00 89.06 107 LEU A C 1
ATOM 814 O O . LEU A 1 107 ? -9.060 -4.145 19.704 1.00 89.06 107 LEU A O 1
ATOM 818 N N . GLU A 1 108 ? -10.670 -3.852 18.161 1.00 89.06 108 GLU A N 1
ATOM 819 C CA . GLU A 1 108 ? -11.779 -3.733 19.112 1.00 89.06 108 GLU A CA 1
ATOM 820 C C . GLU A 1 108 ? -11.930 -4.994 19.961 1.00 89.06 108 GLU A C 1
ATOM 822 O O . GLU A 1 108 ? -12.029 -4.902 21.177 1.00 89.06 108 GLU A O 1
ATOM 827 N N . GLY A 1 109 ? -11.877 -6.180 19.347 1.00 86.31 109 GLY A N 1
ATOM 828 C CA . GLY A 1 109 ? -11.979 -7.449 20.076 1.00 86.31 109 GLY A CA 1
ATOM 829 C C . GLY A 1 109 ? -10.755 -7.814 20.928 1.00 86.31 109 GLY A C 1
ATOM 830 O O . GLY A 1 109 ? -10.800 -8.815 21.644 1.00 86.31 109 GLY A O 1
ATOM 831 N N . ALA A 1 110 ? -9.653 -7.066 20.823 1.00 84.06 110 ALA A N 1
ATOM 832 C CA . ALA A 1 110 ? -8.436 -7.272 21.611 1.00 84.06 110 ALA A CA 1
ATOM 833 C C . ALA A 1 110 ? -8.351 -6.364 22.852 1.00 84.06 110 ALA A C 1
ATOM 835 O O . ALA A 1 110 ? -7.416 -6.522 23.644 1.00 84.06 110 ALA A O 1
ATOM 836 N N . ILE A 1 111 ? -9.288 -5.424 22.999 1.00 70.31 111 ILE A N 1
ATOM 837 C CA . ILE A 1 111 ? -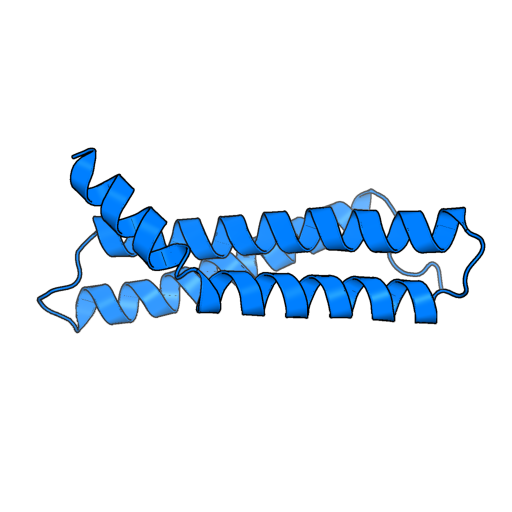9.410 -4.476 24.116 1.00 70.31 111 ILE A CA 1
ATOM 838 C C . ILE A 1 111 ? -10.566 -4.923 25.014 1.00 70.31 111 ILE A C 1
ATOM 840 O O . ILE A 1 111 ? -10.388 -4.843 26.251 1.00 70.31 111 ILE A O 1
#

Sequence (111 aa):
MQAGFSPQSRAANFKGAGALTFVVSASIATTDLIFKDDYHLVDWFGNVGSDMFKFMLQSAVGEAALFAAAFLGQPIIIGAIAVTATYVLIEWAWGEYKISQTIVERLEGAI

Secondary structure (DSSP, 8-state):
---S-SHHHHHHHHHHHHHHHHHHHHHHHHHHHHH-TT--HHHHHHHHHHHHHHHHHHHHHHHHHHHHHHHTT--HHHHHHHHHHHHHHHHHHHHHTTHHHHHHHHHHTT-

pLDDT: mean 89.9, std 8.22, range [44.44, 96.69]

Organism: NCBI:txid696485

Foldseek 3Di:
DPPLPDPVSLVVVLVVVLVVQLVVQLVVLVVCCVPPPPRDPLLSCLRSVVSSVLSVQLSVQLVVLLVVCVVVVHDNVNSVVSSVVSNVVSVVCCVVVVVSVVSSVVSVVVD

Radius of gyration: 16.95 Å; chains: 1; bounding box: 41×24×44 Å